Protein AF-K1RT90-F1 (afdb_monomer)

Secondary structure (DSSP, 8-state):
-HHHHHHHHHHHHHHHHTT-GGGTTS-GGGS-HHHHHHHHHHHHHTT--S----SSTTTSS-HHHHHHHHHHHHHH-S-----------

Foldseek 3Di:
DPPPVVLVVLLCVLCVLLVQPVCPVPDPVPDDQQSVVSVVVSVVPSVVDPDDDDDPLCPRHPPSNSVSSVVVNVVPDPDPDDDDCPDDD

pLDDT: mean 73.5, std 17.67, range [39.06, 95.12]

Sequence (89 aa):
NIDISIAEKRLNDIAGFLGITDVLSKFPAQMSGGQKQRVAAARSLISDPDIILADEPTGALDQKAARLLMEKVTGSQSITRTYNFNGYA

Organism: NCBI:txid408170

Radius of gyration: 14.6 Å; Cα contacts (8 Å, |Δi|>4): 40; chains: 1; bounding box: 26×40×39 Å

Mean predicted aligned error: 10.09 Å

Nearest PDB structures (foldseek):
  2r6g-assembly1_A  TM=7.885E-01  e=2.534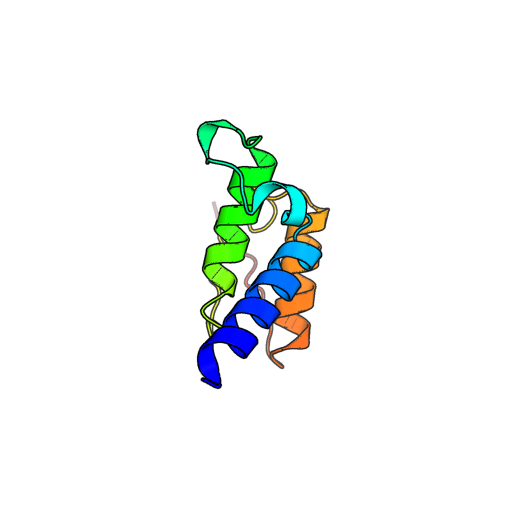E-02  Escherichia coli K-12
  5lj7-assembly1_A  TM=7.807E-01  e=4.994E-02  Aggregatibacter actinomycetemcomitans
  4yer-assembly1_A  TM=7.674E-01  e=1.042E-01  Thermotoga maritima MSB8

InterPro domains:
  IPR003439 ABC transporter-like, ATP-binding domain [PF00005] (8-58)
  IPR027417 P-loop containing nucleoside triphosphate hydrolase [G3DSA:3.40.50.300] (2-83)
  IPR027417 P-loop containing nucleoside triphosphate hydrolase [SSF52540] (5-75)
  IPR050093 ABC Transporter, Small Molecule Importer [PTHR42781] (7-74)

Solvent-accessible surface area (backbone atoms only — not comparable to full-atom values): 5701 Å² total; per-residue (Å²): 130,70,66,62,61,53,52,52,49,51,50,50,54,48,26,57,70,54,73,41,62,91,46,74,88,52,58,78,90,78,48,54,73,67,54,52,42,43,50,54,53,45,62,60,54,72,74,65,59,95,70,84,89,67,84,62,62,51,77,74,30,59,67,66,54,29,52,46,55,49,52,57,52,53,74,73,41,100,70,80,78,84,78,81,81,76,77,77,131

Structure (mmCIF, N/CA/C/O backbone):
data_AF-K1RT90-F1
#
_entry.id   AF-K1RT90-F1
#
loop_
_atom_site.group_PDB
_atom_site.id
_atom_site.type_symbol
_atom_site.label_atom_id
_atom_site.label_alt_id
_atom_site.label_comp_id
_atom_site.label_asym_id
_atom_site.label_entity_id
_atom_si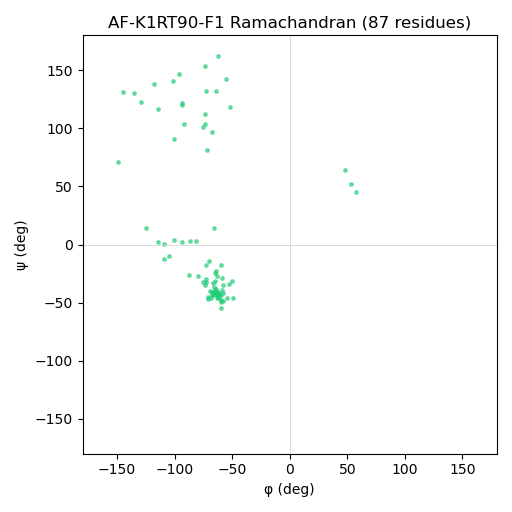te.label_seq_id
_atom_site.pdbx_PDB_ins_code
_atom_site.Cartn_x
_atom_site.Cartn_y
_atom_site.Cartn_z
_atom_site.occupancy
_atom_site.B_iso_or_equiv
_atom_site.auth_seq_id
_atom_site.auth_comp_id
_atom_site.auth_asym_id
_atom_site.auth_atom_id
_atom_site.pdbx_PDB_model_num
ATOM 1 N N . ASN A 1 1 ? 7.464 14.972 -19.129 1.00 54.62 1 ASN A N 1
ATOM 2 C CA . ASN A 1 1 ? 6.102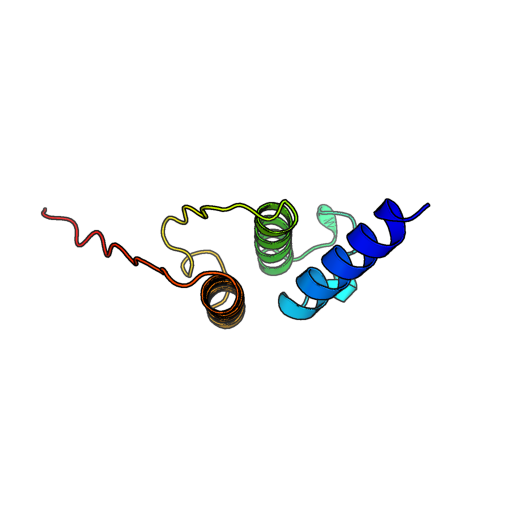 14.793 -18.577 1.00 54.62 1 ASN A CA 1
ATOM 3 C C . ASN A 1 1 ? 5.658 13.324 -18.479 1.00 54.62 1 ASN A C 1
ATOM 5 O O . ASN A 1 1 ? 4.509 13.084 -18.148 1.00 54.62 1 ASN A O 1
ATOM 9 N N . ILE A 1 2 ? 6.530 12.344 -18.772 1.00 57.72 2 ILE A N 1
ATOM 10 C CA . ILE A 1 2 ? 6.173 10.911 -18.846 1.00 57.72 2 ILE A CA 1
ATOM 11 C C . ILE A 1 2 ? 6.278 10.219 -17.469 1.00 57.72 2 ILE A C 1
ATOM 13 O O . ILE A 1 2 ? 5.528 9.291 -17.201 1.00 57.72 2 ILE A O 1
ATOM 17 N N . ASP A 1 3 ? 7.124 10.718 -16.562 1.00 71.12 3 ASP A N 1
ATOM 18 C CA . ASP A 1 3 ? 7.353 10.090 -15.248 1.00 71.12 3 ASP A CA 1
ATOM 19 C C . ASP A 1 3 ? 6.206 10.239 -14.236 1.00 71.12 3 ASP A C 1
ATOM 21 O O . ASP A 1 3 ? 5.970 9.336 -13.437 1.00 71.12 3 ASP A O 1
ATOM 25 N N . ILE A 1 4 ? 5.458 11.349 -14.264 1.00 82.62 4 ILE A N 1
ATOM 26 C CA . ILE A 1 4 ? 4.418 11.611 -13.251 1.00 82.62 4 ILE A CA 1
ATOM 27 C C . ILE A 1 4 ? 3.221 10.676 -13.439 1.00 82.62 4 ILE A C 1
ATOM 29 O O . ILE A 1 4 ? 2.762 10.071 -12.475 1.00 82.62 4 ILE A O 1
ATOM 33 N N . SER A 1 5 ? 2.752 10.493 -14.677 1.00 86.75 5 SER A N 1
ATOM 34 C CA . SER A 1 5 ? 1.603 9.622 -14.951 1.00 86.75 5 SER A CA 1
ATOM 35 C C . SER A 1 5 ? 1.906 8.151 -14.658 1.00 86.75 5 SER A C 1
ATOM 37 O O . SER A 1 5 ? 1.029 7.418 -14.201 1.00 86.75 5 SER A O 1
ATOM 39 N N . ILE A 1 6 ? 3.153 7.716 -14.871 1.00 85.69 6 ILE A N 1
ATOM 40 C CA . ILE A 1 6 ? 3.604 6.360 -14.537 1.00 85.69 6 ILE A CA 1
ATOM 41 C C . ILE A 1 6 ? 3.638 6.172 -13.016 1.00 85.69 6 ILE A C 1
ATOM 43 O O . ILE A 1 6 ? 3.115 5.174 -12.514 1.00 85.69 6 ILE A O 1
ATOM 47 N N . ALA A 1 7 ? 4.196 7.135 -12.276 1.00 84.25 7 ALA A N 1
ATOM 48 C CA . ALA A 1 7 ? 4.248 7.092 -10.817 1.00 84.25 7 ALA A CA 1
ATOM 49 C C . ALA A 1 7 ? 2.845 7.116 -10.188 1.00 84.25 7 ALA A C 1
ATOM 51 O O . ALA A 1 7 ? 2.553 6.310 -9.304 1.00 84.25 7 ALA A O 1
ATOM 52 N N . GLU A 1 8 ? 1.953 7.979 -10.678 1.00 89.56 8 GLU A N 1
ATOM 53 C CA . GLU A 1 8 ? 0.559 8.045 -10.230 1.00 89.56 8 GLU A CA 1
ATOM 54 C C . GLU A 1 8 ? -0.195 6.752 -10.526 1.00 89.56 8 GLU A C 1
ATOM 56 O O . GLU A 1 8 ? -0.911 6.240 -9.663 1.00 89.56 8 GLU A O 1
ATOM 61 N N . LYS A 1 9 ? -0.022 6.179 -11.722 1.00 89.56 9 LYS A N 1
ATOM 62 C CA . LYS A 1 9 ? -0.630 4.891 -12.060 1.00 89.56 9 LYS A CA 1
ATOM 63 C C . LYS A 1 9 ? -0.152 3.800 -11.102 1.00 89.56 9 LYS A C 1
ATOM 65 O O . LYS A 1 9 ? -0.970 3.072 -10.550 1.00 89.56 9 LYS A O 1
ATOM 70 N N . ARG A 1 10 ? 1.157 3.719 -10.858 1.00 86.69 10 ARG A N 1
ATOM 71 C CA . ARG A 1 10 ? 1.752 2.732 -9.948 1.00 86.69 10 ARG A CA 1
ATOM 72 C C . ARG A 1 10 ? 1.251 2.898 -8.513 1.00 86.69 10 ARG A C 1
ATOM 74 O O . ARG A 1 10 ? 0.913 1.905 -7.871 1.00 86.69 10 ARG A O 1
ATOM 81 N N . LEU A 1 11 ? 1.176 4.135 -8.024 1.00 90.69 11 LEU A N 1
ATOM 82 C CA . LEU A 1 11 ? 0.618 4.448 -6.711 1.00 90.69 11 LEU A CA 1
ATOM 83 C C . LEU A 1 11 ? -0.827 3.956 -6.601 1.00 90.69 11 LEU A C 1
ATOM 85 O O . LEU A 1 11 ? -1.160 3.275 -5.634 1.00 90.69 11 LEU A O 1
ATOM 89 N N . ASN A 1 12 ? -1.666 4.267 -7.591 1.00 91.88 12 ASN A N 1
ATOM 90 C CA . ASN A 1 12 ? -3.066 3.851 -7.608 1.00 91.88 12 ASN A CA 1
ATOM 91 C C . ASN A 1 12 ? -3.217 2.325 -7.681 1.00 91.88 12 ASN A C 1
ATOM 93 O O . ASN A 1 12 ? -4.030 1.767 -6.944 1.00 91.88 12 ASN A O 1
ATOM 97 N N . ASP A 1 13 ? -2.402 1.648 -8.494 1.00 88.69 13 ASP A N 1
ATOM 98 C CA . ASP A 1 13 ? -2.393 0.186 -8.603 1.00 88.69 13 ASP A CA 1
ATOM 99 C C . ASP A 1 13 ? -2.061 -0.461 -7.239 1.00 88.69 13 ASP A C 1
ATOM 101 O O . ASP A 1 13 ? -2.799 -1.323 -6.760 1.00 88.69 13 ASP A O 1
ATOM 105 N N . ILE A 1 14 ? -0.997 -0.004 -6.561 1.00 88.19 14 ILE A N 1
ATOM 106 C CA . ILE A 1 14 ? -0.587 -0.512 -5.236 1.00 88.19 14 ILE A CA 1
ATOM 107 C C . ILE A 1 14 ? -1.625 -0.164 -4.159 1.00 88.19 14 ILE A C 1
ATOM 109 O O . ILE A 1 14 ? -1.948 -0.995 -3.308 1.00 88.19 14 ILE A O 1
ATOM 113 N N . ALA A 1 15 ? -2.166 1.054 -4.180 1.00 91.19 15 ALA A N 1
ATOM 114 C CA . ALA A 1 15 ? -3.144 1.502 -3.197 1.00 91.19 15 ALA A CA 1
ATOM 115 C C . ALA A 1 15 ? -4.475 0.749 -3.318 1.00 91.19 15 ALA A C 1
ATOM 117 O O . ALA A 1 15 ? -5.064 0.378 -2.299 1.00 91.19 15 ALA A O 1
ATOM 118 N N . GLY A 1 16 ? -4.937 0.501 -4.548 1.00 89.50 16 GLY A N 1
ATOM 119 C CA . GLY A 1 16 ? -6.114 -0.318 -4.833 1.00 89.50 16 GLY A CA 1
ATOM 120 C C . GLY A 1 16 ? -5.909 -1.752 -4.370 1.00 89.50 16 GLY A C 1
ATOM 121 O O . GLY A 1 16 ? -6.757 -2.311 -3.676 1.00 89.50 16 GLY A O 1
ATOM 122 N N . PHE A 1 17 ? -4.735 -2.304 -4.663 1.00 83.75 17 PHE A N 1
ATOM 123 C CA . PHE A 1 17 ? -4.359 -3.646 -4.251 1.00 83.75 17 PHE A CA 1
ATOM 124 C C . PHE A 1 17 ? -4.362 -3.840 -2.732 1.00 83.75 17 PHE A C 1
ATOM 126 O O . PHE A 1 17 ? -4.893 -4.825 -2.229 1.00 83.75 17 PHE A O 1
ATOM 133 N N . LEU A 1 18 ? -3.821 -2.878 -1.985 1.00 86.56 18 LEU A N 1
ATOM 134 C CA . LEU A 1 18 ? -3.750 -2.933 -0.524 1.00 86.56 18 LEU A CA 1
ATOM 135 C C . LEU A 1 18 ? -5.008 -2.392 0.172 1.00 86.56 18 LEU A C 1
ATOM 137 O O . LEU A 1 18 ? -5.045 -2.333 1.40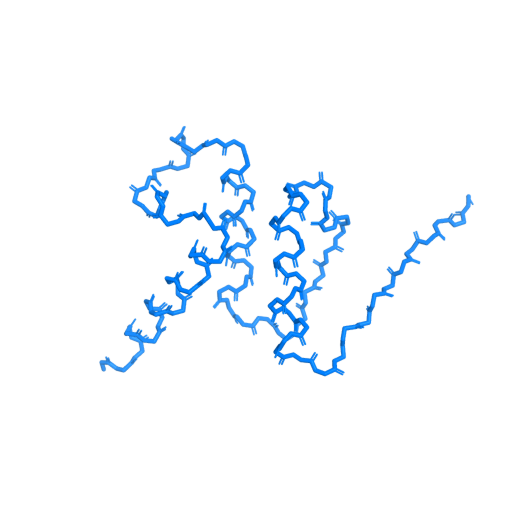1 1.00 86.56 18 LEU A O 1
ATOM 141 N N . GLY A 1 19 ? -6.042 -1.987 -0.571 1.00 89.75 19 GLY A N 1
ATOM 142 C CA . GLY A 1 19 ? -7.274 -1.445 0.008 1.00 89.75 19 GLY A CA 1
ATOM 143 C C . GLY A 1 19 ? -7.019 -0.218 0.893 1.00 89.75 19 GLY A C 1
ATOM 144 O O . GLY A 1 19 ? -7.503 -0.156 2.025 1.00 89.75 19 GLY A O 1
ATOM 145 N N . ILE A 1 20 ? -6.185 0.707 0.410 1.00 92.69 20 ILE A N 1
ATOM 146 C CA . ILE A 1 20 ? -5.801 1.955 1.097 1.00 92.69 20 ILE A CA 1
ATOM 147 C C . ILE A 1 20 ? -6.065 3.206 0.244 1.00 92.69 20 ILE A C 1
ATOM 149 O O . ILE A 1 20 ? -5.576 4.288 0.560 1.00 92.69 20 ILE A O 1
ATOM 153 N N . THR A 1 21 ? -6.837 3.090 -0.838 1.00 94.31 21 THR A N 1
ATOM 154 C CA . THR A 1 21 ? -7.199 4.236 -1.692 1.00 94.31 21 THR A CA 1
ATOM 155 C C . THR A 1 21 ? -7.918 5.337 -0.912 1.00 94.31 21 THR A C 1
ATOM 157 O O . THR A 1 21 ? -7.678 6.517 -1.152 1.00 94.31 21 THR A O 1
ATOM 160 N N . ASP A 1 22 ? -8.734 4.969 0.079 1.00 93.69 22 ASP A N 1
ATOM 161 C CA . ASP A 1 22 ? -9.495 5.897 0.920 1.00 93.69 22 ASP A CA 1
ATOM 162 C C . ASP A 1 22 ? -8.625 6.713 1.889 1.00 93.69 22 ASP A C 1
ATOM 164 O O . ASP A 1 22 ? -9.112 7.675 2.485 1.00 93.69 22 ASP A O 1
ATOM 168 N N . VAL A 1 23 ? -7.361 6.323 2.092 1.00 94.81 23 VAL A N 1
ATOM 169 C CA . VAL A 1 23 ? -6.445 6.996 3.022 1.00 94.81 23 VAL A CA 1
ATOM 170 C C . VAL A 1 23 ? -5.331 7.780 2.334 1.00 94.81 23 VAL A C 1
ATOM 172 O O . VAL A 1 23 ? -4.547 8.415 3.031 1.00 94.81 23 VAL A O 1
ATOM 175 N N . LEU A 1 24 ? -5.271 7.801 0.998 1.00 92.94 24 LEU A N 1
ATOM 176 C CA . LEU A 1 24 ? -4.226 8.518 0.250 1.00 92.94 24 LEU A CA 1
ATOM 177 C C . LEU A 1 24 ? -4.186 10.025 0.549 1.00 92.94 24 LEU A C 1
ATOM 179 O O . LEU A 1 24 ? -3.126 10.637 0.483 1.00 92.94 24 LEU A O 1
ATOM 183 N N . SER A 1 25 ? -5.328 10.611 0.913 1.00 94.06 25 SER A N 1
ATOM 184 C CA . SER A 1 25 ? -5.467 12.023 1.293 1.00 94.06 25 SER A CA 1
ATOM 185 C C . SER A 1 25 ? -5.530 12.259 2.809 1.00 94.06 25 SER A C 1
ATOM 187 O O . SER A 1 25 ? -5.739 13.392 3.243 1.00 94.06 25 SER A O 1
ATOM 189 N N . LYS A 1 26 ? -5.375 11.213 3.633 1.00 94.75 26 LYS A N 1
ATOM 190 C CA . LYS A 1 26 ? -5.470 11.299 5.099 1.00 94.75 26 LYS A CA 1
ATOM 191 C C . LYS A 1 26 ? -4.089 11.453 5.732 1.00 94.75 26 LYS A C 1
ATOM 193 O O . LYS A 1 26 ? -3.113 10.849 5.293 1.00 94.75 26 LYS A O 1
ATOM 198 N N . PHE A 1 27 ? -4.014 12.190 6.836 1.00 94.50 27 PHE A N 1
ATOM 199 C CA . PHE A 1 27 ? -2.813 12.228 7.668 1.00 94.50 27 PHE A CA 1
ATOM 200 C C . PHE A 1 27 ? -2.658 10.930 8.478 1.00 94.50 27 PHE A C 1
ATOM 202 O O . PHE A 1 27 ? -3.664 10.318 8.845 1.00 94.50 27 PHE A O 1
ATOM 209 N N . PRO A 1 28 ? -1.427 10.531 8.862 1.00 91.19 28 PRO A N 1
ATOM 210 C CA . PRO A 1 28 ? -1.197 9.314 9.645 1.00 91.19 28 PRO A CA 1
ATOM 211 C C . PRO A 1 28 ? -2.034 9.223 10.929 1.00 91.19 28 PRO A C 1
ATOM 213 O O . PRO A 1 28 ? -2.469 8.138 11.305 1.00 91.19 28 PRO A O 1
ATOM 216 N N . ALA A 1 29 ? -2.311 10.346 11.598 1.00 94.81 29 ALA A N 1
ATOM 217 C CA . ALA A 1 29 ? -3.148 10.379 12.801 1.00 94.81 29 ALA A CA 1
ATOM 218 C C . ALA A 1 29 ? -4.611 9.952 12.552 1.00 94.81 29 ALA A C 1
ATOM 220 O O . ALA A 1 29 ? -5.276 9.493 13.473 1.00 94.81 29 ALA A O 1
ATOM 221 N N . GLN A 1 30 ? -5.095 10.058 11.312 1.00 95.12 30 GLN A N 1
ATOM 222 C CA . GLN A 1 30 ? -6.467 9.738 10.902 1.00 95.12 30 GLN A CA 1
ATOM 223 C C . GLN A 1 30 ? -6.617 8.294 10.388 1.00 95.12 30 GLN A C 1
ATOM 225 O O . GLN A 1 30 ? -7.694 7.903 9.942 1.00 95.12 30 GLN A O 1
ATOM 230 N N . MET A 1 31 ? -5.537 7.508 10.409 1.00 93.25 31 MET A N 1
ATOM 231 C CA . MET A 1 31 ? -5.511 6.127 9.931 1.00 93.25 31 MET A CA 1
ATOM 232 C C . MET A 1 31 ? -5.590 5.138 11.099 1.00 93.25 31 MET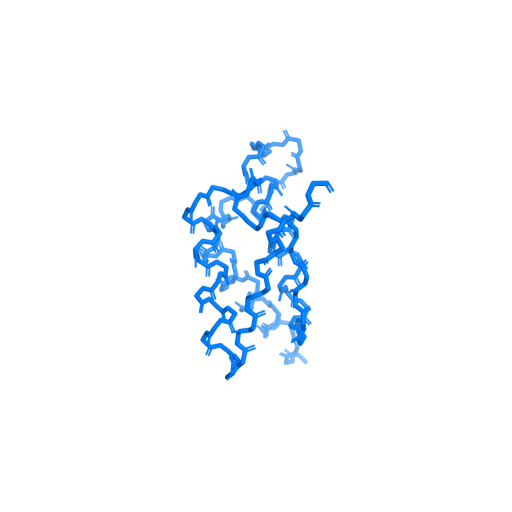 A C 1
ATOM 234 O O . MET A 1 31 ? -4.922 5.307 12.125 1.00 93.25 31 MET A O 1
ATOM 238 N N . SER A 1 32 ? -6.345 4.054 10.916 1.00 92.00 32 SER A N 1
ATOM 239 C CA . SER A 1 32 ? -6.308 2.891 11.812 1.00 92.00 32 SER A CA 1
ATOM 240 C C . SER A 1 32 ? -4.926 2.222 11.816 1.00 92.00 32 SER A C 1
ATOM 242 O O . SER A 1 32 ? -4.128 2.404 10.894 1.00 92.00 32 SER A O 1
ATOM 244 N N . GLY A 1 33 ? -4.639 1.405 12.836 1.00 89.69 33 GLY A N 1
ATOM 245 C CA . GLY A 1 33 ? -3.388 0.634 12.908 1.00 89.69 33 GLY A CA 1
ATOM 246 C C . GLY A 1 33 ? -3.151 -0.236 11.666 1.00 89.69 33 GLY A C 1
ATOM 247 O O . GLY A 1 33 ? -2.082 -0.167 11.064 1.00 89.69 33 GLY A O 1
ATOM 248 N N . GLY A 1 34 ? -4.186 -0.952 11.210 1.00 86.94 34 GLY A N 1
ATOM 249 C CA . GLY A 1 34 ? -4.116 -1.772 9.996 1.00 86.94 34 GLY A CA 1
ATOM 250 C C . GLY A 1 34 ? -3.885 -0.957 8.719 1.00 86.94 34 GLY A C 1
ATOM 251 O O . GLY A 1 34 ? -3.099 -1.355 7.864 1.00 86.94 34 GLY A O 1
ATOM 252 N N . GLN A 1 35 ? -4.501 0.225 8.594 1.00 91.25 35 GLN A N 1
ATOM 253 C CA . GLN A 1 35 ? -4.230 1.128 7.467 1.00 91.25 35 GLN A CA 1
ATOM 254 C C . GLN A 1 35 ? -2.777 1.618 7.471 1.00 91.25 35 GLN A C 1
ATOM 256 O O . GLN A 1 35 ? -2.144 1.624 6.420 1.00 91.25 35 GLN A O 1
ATOM 261 N N . LYS A 1 36 ? -2.214 1.956 8.638 1.00 90.81 36 LYS A N 1
ATOM 262 C CA . LYS A 1 36 ? -0.800 2.357 8.761 1.00 90.81 36 LYS A CA 1
ATOM 263 C C . LYS A 1 36 ? 0.152 1.243 8.327 1.00 90.81 36 LYS A C 1
ATOM 265 O O . LYS A 1 36 ? 1.111 1.515 7.611 1.00 90.81 36 LYS A O 1
ATOM 270 N N . GLN A 1 37 ? -0.129 0.001 8.715 1.00 86.88 37 GLN A N 1
ATOM 271 C CA . GLN A 1 37 ? 0.659 -1.168 8.308 1.00 86.88 37 GLN A CA 1
ATOM 272 C C . GLN A 1 37 ? 0.602 -1.383 6.791 1.00 86.88 37 GLN A C 1
ATOM 274 O O . GLN A 1 37 ? 1.639 -1.535 6.148 1.00 86.88 37 GLN A O 1
ATOM 279 N N . ARG A 1 38 ? -0.591 -1.304 6.188 1.00 87.69 38 ARG A N 1
ATOM 280 C CA . ARG A 1 38 ? -0.748 -1.421 4.729 1.00 87.69 38 ARG A CA 1
ATOM 281 C C . ARG A 1 38 ? -0.088 -0.268 3.969 1.00 87.69 38 ARG A C 1
ATOM 283 O O . ARG A 1 38 ? 0.526 -0.510 2.939 1.00 87.69 38 ARG A O 1
ATOM 290 N N . VAL A 1 39 ? -0.124 0.960 4.488 1.00 90.94 39 VAL A N 1
ATOM 291 C CA . VAL A 1 39 ? 0.625 2.098 3.920 1.00 90.94 39 VAL A CA 1
ATOM 292 C C . VAL A 1 39 ? 2.138 1.877 4.019 1.00 90.94 39 VAL A C 1
ATOM 294 O O . VAL A 1 39 ? 2.863 2.186 3.074 1.00 90.94 39 VAL A O 1
ATOM 297 N N . ALA A 1 40 ? 2.637 1.314 5.123 1.00 87.62 40 ALA A N 1
ATOM 298 C CA . ALA A 1 40 ? 4.052 0.970 5.255 1.00 87.62 40 ALA A CA 1
ATOM 299 C C . ALA A 1 40 ? 4.483 -0.087 4.221 1.00 87.62 40 ALA A C 1
ATOM 301 O O . ALA A 1 40 ? 5.526 0.074 3.591 1.00 87.62 40 ALA A O 1
ATOM 302 N N . ALA A 1 41 ? 3.649 -1.102 3.977 1.00 84.12 41 ALA A N 1
ATOM 303 C CA . ALA A 1 41 ? 3.877 -2.081 2.916 1.00 84.12 41 ALA A CA 1
ATOM 304 C C . ALA A 1 41 ? 3.795 -1.461 1.508 1.00 84.12 41 ALA A C 1
ATOM 306 O O . ALA A 1 41 ? 4.628 -1.737 0.651 1.00 84.12 41 ALA A O 1
ATOM 307 N N . ALA A 1 42 ? 2.840 -0.560 1.260 1.00 88.19 42 ALA A N 1
ATOM 308 C CA . ALA A 1 42 ? 2.749 0.166 -0.009 1.00 88.19 42 ALA A CA 1
ATOM 309 C C . ALA A 1 42 ? 4.036 0.951 -0.305 1.00 88.19 42 ALA A C 1
ATOM 311 O O . ALA A 1 42 ? 4.537 0.942 -1.429 1.00 88.19 42 ALA A O 1
ATOM 312 N N . ARG A 1 43 ? 4.601 1.594 0.725 1.00 88.38 43 ARG A N 1
ATO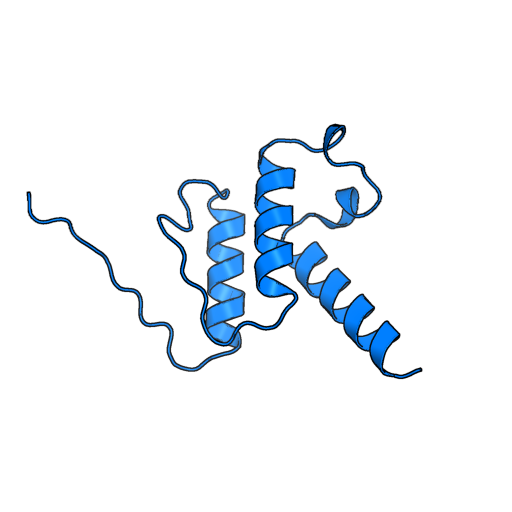M 313 C CA . ARG A 1 43 ? 5.859 2.341 0.633 1.00 88.38 43 ARG A CA 1
ATOM 314 C C . ARG A 1 43 ? 7.069 1.467 0.317 1.00 88.38 43 ARG A C 1
ATOM 316 O O . ARG A 1 43 ? 7.984 1.974 -0.321 1.00 88.38 43 ARG A O 1
ATOM 323 N N . SER A 1 44 ? 7.112 0.208 0.751 1.00 83.12 44 SER A N 1
ATOM 324 C CA . SER A 1 44 ? 8.225 -0.681 0.391 1.00 83.12 44 SER A CA 1
ATOM 325 C C . SER A 1 44 ? 8.119 -1.180 -1.052 1.00 83.12 44 SER A C 1
ATOM 327 O O . SER A 1 44 ? 9.139 -1.336 -1.712 1.00 83.12 44 SER A O 1
ATOM 329 N N . LEU A 1 45 ? 6.901 -1.359 -1.575 1.00 82.31 45 LEU A N 1
ATOM 330 C CA . LEU A 1 45 ? 6.659 -1.829 -2.946 1.00 82.31 45 LEU A CA 1
ATOM 331 C C . LEU A 1 45 ? 6.786 -0.760 -4.034 1.00 82.31 45 LEU A C 1
ATOM 333 O O . LEU A 1 45 ? 7.026 -1.082 -5.204 1.00 82.31 45 LEU A O 1
ATOM 337 N N . ILE A 1 46 ? 6.556 0.509 -3.693 1.00 84.69 46 ILE A N 1
ATOM 338 C CA . ILE A 1 46 ? 6.473 1.566 -4.706 1.00 84.69 46 ILE A CA 1
ATOM 339 C C . ILE A 1 46 ? 7.798 1.792 -5.441 1.00 84.69 46 ILE A C 1
ATOM 341 O O . ILE A 1 46 ? 7.774 2.206 -6.595 1.00 84.69 46 ILE A O 1
ATOM 345 N N . SER A 1 47 ? 8.920 1.438 -4.812 1.00 81.56 47 SER A N 1
ATOM 346 C CA . SER A 1 47 ? 10.270 1.541 -5.378 1.00 81.56 47 SER A CA 1
ATOM 347 C C . SER A 1 47 ? 10.668 0.389 -6.305 1.00 81.56 47 SER A C 1
ATOM 349 O O . SER A 1 47 ? 11.807 0.363 -6.749 1.00 81.56 47 SER A O 1
ATOM 351 N N . ASP A 1 48 ? 9.772 -0.562 -6.577 1.00 76.12 48 ASP A N 1
ATOM 352 C CA . ASP A 1 48 ? 10.075 -1.767 -7.369 1.00 76.12 48 ASP A CA 1
ATOM 353 C C . ASP A 1 48 ? 11.287 -2.563 -6.876 1.00 76.12 48 ASP A C 1
ATOM 355 O O . ASP A 1 48 ? 12.215 -2.821 -7.639 1.00 76.12 48 ASP A O 1
ATOM 359 N N . PRO A 1 49 ? 11.341 -2.919 -5.584 1.00 77.00 49 PRO A N 1
ATOM 360 C CA . PRO A 1 49 ? 12.517 -3.595 -5.073 1.00 77.00 49 PRO A CA 1
ATOM 361 C C . PRO A 1 49 ? 12.686 -4.967 -5.738 1.00 77.00 49 PRO A C 1
ATOM 363 O O . PRO A 1 49 ? 11.757 -5.776 -5.751 1.00 77.00 49 PRO A O 1
ATOM 366 N N . ASP A 1 50 ? 13.902 -5.261 -6.202 1.00 73.25 50 ASP A N 1
ATOM 367 C CA . ASP A 1 50 ? 14.248 -6.589 -6.721 1.00 73.25 50 ASP A CA 1
ATOM 368 C C . ASP A 1 50 ? 14.136 -7.676 -5.640 1.00 73.25 50 ASP A C 1
ATOM 370 O O . ASP A 1 50 ? 13.895 -8.842 -5.945 1.00 73.25 50 ASP A O 1
ATOM 374 N N . ILE A 1 51 ? 14.314 -7.295 -4.368 1.00 70.81 51 ILE A N 1
ATOM 375 C CA . ILE A 1 51 ? 14.290 -8.186 -3.205 1.00 70.81 51 ILE A CA 1
ATOM 376 C C . ILE A 1 51 ? 13.470 -7.542 -2.088 1.00 70.81 51 ILE A C 1
ATOM 378 O O . ILE A 1 51 ? 13.722 -6.406 -1.689 1.00 70.81 51 ILE A O 1
ATOM 382 N N . ILE A 1 52 ? 12.534 -8.306 -1.524 1.00 72.06 52 ILE A N 1
ATOM 383 C CA . ILE A 1 52 ? 11.780 -7.926 -0.328 1.00 72.06 52 ILE A CA 1
ATOM 384 C C . ILE A 1 52 ? 12.151 -8.887 0.793 1.00 72.06 52 ILE A C 1
ATOM 386 O O . ILE A 1 52 ? 11.880 -10.083 0.708 1.00 72.06 52 ILE A O 1
ATOM 390 N N . LEU A 1 53 ? 12.755 -8.352 1.853 1.00 69.50 53 LEU A N 1
ATOM 391 C CA . LEU A 1 53 ? 12.972 -9.080 3.095 1.00 69.50 53 LEU A CA 1
ATOM 392 C C . LEU A 1 53 ? 11.810 -8.776 4.041 1.00 69.50 53 LEU A C 1
ATOM 394 O O . LEU A 1 53 ? 11.576 -7.617 4.382 1.00 69.50 53 LEU A O 1
ATOM 398 N N . ALA A 1 54 ? 11.084 -9.810 4.450 1.00 68.94 54 ALA A N 1
ATOM 399 C CA . ALA A 1 54 ? 10.004 -9.693 5.415 1.00 68.94 54 ALA A CA 1
ATOM 400 C C . ALA A 1 54 ? 10.204 -10.732 6.516 1.00 68.94 54 ALA A C 1
ATOM 402 O O . ALA A 1 54 ? 10.290 -11.924 6.229 1.00 68.94 54 ALA A O 1
ATOM 403 N N . ASP A 1 55 ? 10.283 -10.257 7.755 1.00 60.69 55 ASP A N 1
ATOM 404 C CA . ASP A 1 55 ? 10.246 -11.092 8.951 1.00 60.69 55 ASP A CA 1
ATOM 405 C C . ASP A 1 55 ? 8.789 -11.152 9.423 1.00 60.69 55 ASP A C 1
ATOM 407 O O . ASP A 1 55 ? 8.161 -10.106 9.597 1.00 60.69 55 ASP A O 1
ATOM 411 N N . GLU A 1 56 ? 8.219 -12.355 9.508 1.00 61.56 56 GLU A N 1
ATOM 412 C CA . GLU A 1 56 ? 6.788 -12.585 9.772 1.00 61.56 56 GLU A CA 1
ATOM 413 C C . GLU A 1 56 ? 5.844 -11.730 8.882 1.00 61.56 56 GLU A C 1
ATOM 415 O O . GLU A 1 56 ? 5.083 -10.891 9.383 1.00 61.56 56 GLU A O 1
ATOM 420 N N . PRO A 1 57 ? 5.832 -11.927 7.542 1.00 57.03 57 PRO A N 1
ATOM 421 C CA . PRO A 1 57 ? 5.117 -11.066 6.581 1.00 57.03 57 PRO A CA 1
ATOM 422 C C . PRO A 1 57 ? 3.599 -10.975 6.812 1.00 57.03 57 PRO A C 1
ATOM 424 O O . PRO A 1 57 ? 2.937 -10.073 6.300 1.00 57.03 57 PRO A O 1
ATOM 427 N N . THR A 1 58 ? 3.046 -11.920 7.570 1.00 60.28 58 THR A N 1
ATOM 428 C CA . THR A 1 58 ? 1.633 -12.028 7.948 1.00 60.28 58 THR A CA 1
ATOM 429 C C . THR A 1 58 ? 1.362 -11.632 9.400 1.00 60.28 58 THR A C 1
ATOM 431 O O . THR A 1 58 ? 0.204 -11.545 9.789 1.00 60.28 58 THR A O 1
ATOM 434 N N . GLY A 1 59 ? 2.393 -11.436 10.230 1.00 55.97 59 GLY A N 1
ATOM 435 C CA . GLY A 1 59 ? 2.232 -11.219 11.673 1.00 55.97 59 GLY A CA 1
ATOM 436 C C . GLY A 1 59 ? 1.680 -9.834 12.013 1.00 55.97 59 GLY A C 1
ATOM 437 O O . GLY A 1 59 ? 0.884 -9.682 12.936 1.00 55.97 59 GLY A O 1
ATOM 438 N N . ALA A 1 60 ? 2.062 -8.825 11.225 1.00 57.78 60 ALA A N 1
ATOM 439 C CA . ALA A 1 60 ? 1.632 -7.436 11.389 1.00 57.78 60 ALA A CA 1
ATOM 440 C C . ALA A 1 60 ? 0.772 -6.916 10.225 1.00 57.78 60 ALA A C 1
ATOM 442 O O . ALA A 1 60 ? 0.410 -5.750 10.212 1.00 57.78 60 ALA A O 1
ATOM 443 N N . LEU A 1 61 ? 0.456 -7.738 9.230 1.00 59.72 61 LEU A N 1
ATOM 444 C CA . LEU A 1 61 ? -0.442 -7.393 8.129 1.00 59.72 61 LEU A CA 1
ATOM 445 C C . LEU A 1 61 ? -1.628 -8.341 8.199 1.00 59.72 61 LEU A C 1
ATOM 447 O O . LEU A 1 61 ? -1.448 -9.528 8.445 1.00 59.72 61 LEU A O 1
ATOM 451 N N . ASP A 1 62 ? -2.844 -7.837 7.985 1.00 65.69 62 ASP A N 1
ATOM 452 C CA . ASP A 1 62 ? -4.000 -8.730 7.932 1.00 65.69 62 ASP A CA 1
ATOM 453 C C . ASP A 1 62 ? -3.755 -9.826 6.870 1.00 65.69 62 ASP A C 1
ATOM 455 O O . ASP A 1 62 ? -3.140 -9.562 5.831 1.00 65.69 62 ASP A O 1
ATOM 459 N N . GLN A 1 63 ? -4.195 -11.063 7.135 1.00 60.28 63 GLN A N 1
ATOM 460 C CA . GLN A 1 63 ? -3.918 -12.230 6.281 1.00 60.28 63 GLN A CA 1
ATOM 461 C C . GLN A 1 63 ? -4.241 -11.991 4.797 1.00 60.28 63 GLN A C 1
ATOM 463 O O . GLN A 1 63 ? -3.570 -12.536 3.919 1.00 60.28 63 GLN A O 1
ATOM 468 N N . LYS A 1 64 ? -5.244 -11.157 4.498 1.00 62.62 64 LYS A N 1
ATOM 469 C CA . LYS A 1 64 ? -5.615 -10.765 3.139 1.00 62.62 64 LYS A CA 1
ATOM 470 C C . LYS A 1 64 ? -4.561 -9.845 2.528 1.00 62.62 64 LYS A C 1
ATOM 472 O O . LYS A 1 64 ? -4.136 -10.098 1.407 1.00 62.62 64 LYS A O 1
ATOM 477 N N . ALA A 1 65 ? -4.106 -8.825 3.255 1.00 63.53 65 ALA A N 1
ATOM 478 C CA . ALA A 1 65 ? -3.061 -7.909 2.796 1.00 63.53 65 ALA A CA 1
ATOM 479 C C . ALA A 1 65 ? -1.721 -8.622 2.558 1.00 63.53 65 ALA A C 1
ATOM 481 O O . ALA A 1 65 ? -1.072 -8.378 1.546 1.00 63.53 65 ALA A O 1
ATOM 482 N N . ALA A 1 66 ? -1.336 -9.543 3.442 1.00 65.75 66 ALA A N 1
ATOM 483 C CA . ALA A 1 66 ? -0.114 -10.331 3.287 1.00 65.75 66 ALA A CA 1
ATOM 484 C C . ALA A 1 66 ? -0.179 -11.287 2.083 1.00 65.75 66 ALA A C 1
ATOM 486 O O . ALA A 1 66 ? 0.760 -11.359 1.291 1.00 65.75 66 ALA A O 1
ATOM 487 N N . ARG A 1 67 ? -1.314 -11.975 1.895 1.00 65.62 67 ARG A N 1
ATOM 488 C CA . ARG A 1 67 ? -1.546 -12.838 0.727 1.00 65.62 67 ARG A CA 1
ATOM 489 C C . ARG A 1 67 ? -1.505 -12.052 -0.579 1.00 65.62 67 ARG A C 1
ATOM 491 O O . ARG A 1 67 ? -0.902 -12.512 -1.542 1.00 65.62 67 ARG A O 1
ATOM 498 N N . LEU A 1 68 ? -2.125 -10.874 -0.592 1.00 65.19 68 LEU A N 1
ATOM 499 C CA . LEU A 1 68 ? -2.075 -9.965 -1.728 1.00 65.19 68 LEU A CA 1
ATOM 500 C C . LEU A 1 68 ? -0.612 -9.582 -2.003 1.00 65.19 68 LEU A C 1
ATOM 502 O O . LEU A 1 68 ? -0.105 -9.857 -3.083 1.00 65.19 68 LEU A O 1
ATOM 506 N N . LEU A 1 69 ? 0.136 -9.067 -1.025 1.00 67.19 69 LEU A N 1
ATOM 507 C CA . LEU A 1 69 ? 1.562 -8.751 -1.216 1.00 67.19 69 LEU A CA 1
ATOM 508 C C . LEU A 1 69 ? 2.355 -9.905 -1.850 1.00 67.19 69 LEU A C 1
ATOM 510 O O . LEU A 1 69 ? 3.076 -9.674 -2.819 1.00 67.19 69 LEU A O 1
ATOM 514 N N . MET A 1 70 ? 2.169 -11.137 -1.370 1.00 65.94 70 MET A N 1
ATOM 515 C CA . MET A 1 70 ? 2.806 -12.318 -1.962 1.00 65.94 70 MET A CA 1
ATOM 516 C C . MET A 1 70 ? 2.391 -12.542 -3.422 1.00 65.94 70 MET A C 1
ATOM 518 O O . MET A 1 70 ? 3.257 -12.736 -4.265 1.00 65.94 70 MET A O 1
ATOM 522 N N . GLU A 1 71 ? 1.102 -12.455 -3.757 1.00 67.19 71 GLU A N 1
ATOM 523 C CA . GLU A 1 71 ? 0.610 -12.630 -5.132 1.00 67.19 71 GLU A CA 1
ATOM 524 C C . GLU A 1 71 ? 1.232 -11.620 -6.108 1.00 67.19 71 GLU A C 1
ATOM 526 O O . GLU A 1 71 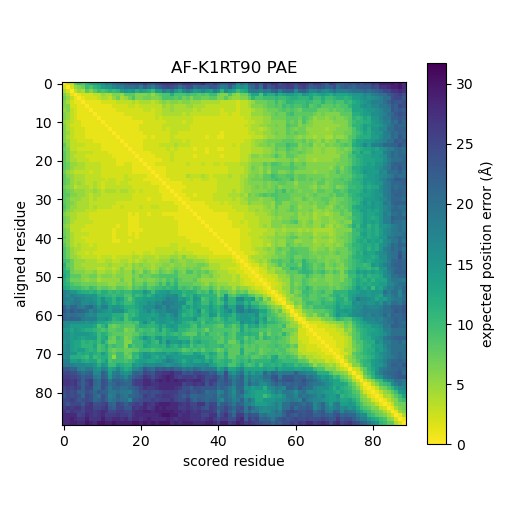? 1.620 -11.984 -7.221 1.00 67.19 71 GLU A O 1
ATOM 531 N N . LYS A 1 72 ? 1.407 -10.361 -5.685 1.00 67.12 72 LYS A N 1
ATOM 532 C CA . LYS A 1 72 ? 2.037 -9.338 -6.530 1.00 67.12 72 LYS A CA 1
ATOM 533 C C . LYS A 1 72 ? 3.531 -9.591 -6.736 1.00 67.12 72 LYS A C 1
ATOM 535 O O . LYS A 1 72 ? 4.022 -9.403 -7.846 1.00 67.12 72 LYS A O 1
ATOM 540 N N . VAL A 1 73 ? 4.233 -10.026 -5.691 1.00 64.88 73 VAL A N 1
ATOM 541 C CA . VAL A 1 73 ? 5.665 -10.359 -5.753 1.00 64.88 73 VAL A CA 1
ATOM 542 C C . VAL A 1 73 ? 5.896 -11.596 -6.624 1.00 64.88 73 VAL A C 1
ATOM 544 O O . VAL A 1 73 ? 6.769 -11.589 -7.489 1.00 64.88 73 VAL A O 1
ATOM 547 N N . THR A 1 74 ? 5.067 -12.631 -6.479 1.00 62.31 74 THR A N 1
ATOM 548 C CA . THR A 1 74 ? 5.173 -13.869 -7.263 1.00 62.31 74 THR A CA 1
ATOM 549 C C . THR A 1 74 ? 4.737 -13.683 -8.721 1.00 62.31 74 THR A C 1
ATOM 551 O O . THR A 1 74 ? 5.285 -14.333 -9.605 1.00 62.31 74 THR A O 1
ATOM 554 N N . GLY A 1 75 ? 3.807 -12.764 -9.007 1.00 56.88 75 GLY A N 1
ATOM 555 C CA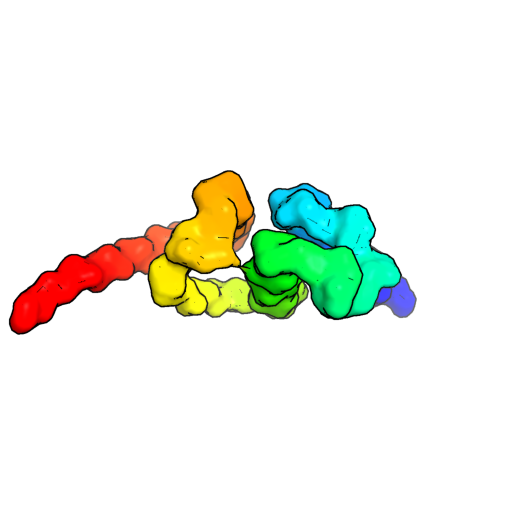 . GLY A 1 75 ? 3.399 -12.426 -10.376 1.00 56.88 75 GLY A CA 1
ATOM 556 C C . GLY A 1 75 ? 4.433 -11.620 -11.176 1.00 56.88 75 GLY A C 1
ATOM 557 O O . GLY A 1 75 ? 4.334 -11.570 -12.401 1.00 56.88 75 GLY A O 1
ATOM 558 N N . SER A 1 76 ? 5.416 -10.999 -10.509 1.00 52.16 76 SER A N 1
ATOM 559 C CA . SER A 1 76 ? 6.439 -10.151 -11.143 1.00 52.16 76 SER A CA 1
ATOM 560 C C . SER A 1 76 ? 7.852 -10.752 -11.169 1.00 52.16 76 SER A C 1
ATOM 562 O O . SER A 1 76 ? 8.672 -10.249 -11.933 1.00 52.16 76 SER A O 1
ATOM 564 N N . GLN A 1 77 ? 8.157 -11.829 -10.431 1.00 41.34 77 GLN A N 1
ATOM 565 C CA . GLN A 1 77 ? 9.469 -12.489 -10.499 1.00 41.34 77 GLN A CA 1
ATOM 566 C C . GLN A 1 77 ? 9.407 -14.015 -10.332 1.00 41.34 77 GLN A C 1
ATOM 568 O O . GLN A 1 77 ? 8.863 -14.549 -9.366 1.00 41.34 77 GLN A O 1
ATOM 573 N N . SER A 1 78 ? 10.075 -14.717 -11.250 1.00 39.06 78 SER A N 1
ATOM 574 C CA . SER A 1 78 ? 10.168 -16.178 -11.383 1.00 39.06 78 SER A CA 1
ATOM 575 C C . SER A 1 78 ? 10.892 -16.925 -10.247 1.00 39.06 78 SER A C 1
ATOM 577 O O . SER A 1 78 ? 11.244 -18.088 -10.428 1.00 39.06 78 SER A O 1
ATOM 579 N N . ILE A 1 79 ? 11.159 -16.315 -9.084 1.00 46.19 79 ILE A N 1
ATOM 580 C CA . ILE A 1 79 ? 11.893 -16.982 -7.994 1.00 46.19 79 ILE A CA 1
ATOM 581 C C . ILE A 1 79 ? 11.451 -16.467 -6.612 1.00 46.19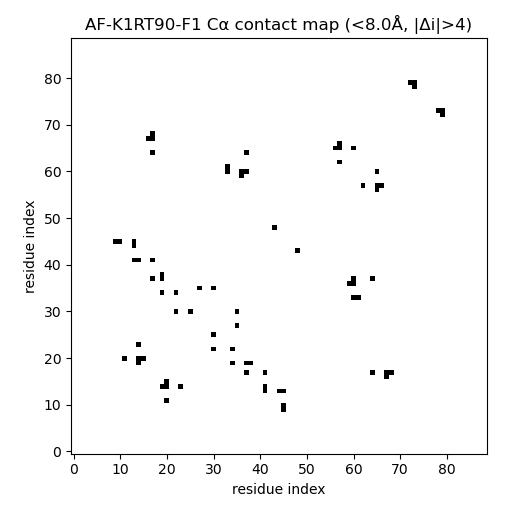 79 ILE A C 1
ATOM 583 O O . ILE A 1 79 ? 12.187 -15.784 -5.908 1.00 46.19 79 ILE A O 1
ATOM 587 N N . THR A 1 80 ? 10.237 -16.812 -6.175 1.00 44.78 80 THR A N 1
ATOM 588 C CA . THR A 1 80 ? 9.868 -16.673 -4.753 1.00 44.78 80 THR A CA 1
ATOM 589 C C . THR A 1 80 ? 10.552 -17.797 -3.967 1.00 44.78 80 THR A C 1
ATOM 591 O O . THR A 1 80 ? 10.113 -18.945 -4.013 1.00 44.78 80 THR A O 1
ATOM 594 N N . ARG A 1 81 ? 11.664 -17.501 -3.280 1.00 43.38 81 ARG A N 1
ATOM 595 C CA . ARG A 1 81 ? 12.355 -18.463 -2.406 1.00 43.38 81 ARG A CA 1
ATOM 596 C C . ARG A 1 81 ? 11.988 -18.174 -0.949 1.00 43.38 81 ARG A C 1
ATOM 598 O O . ARG A 1 81 ? 12.628 -17.365 -0.287 1.00 43.38 81 ARG A O 1
ATOM 605 N N . THR A 1 82 ? 10.931 -18.821 -0.467 1.00 46.44 82 THR A N 1
ATOM 606 C CA . THR A 1 82 ? 10.512 -18.746 0.939 1.00 46.44 82 THR A CA 1
ATOM 607 C C . THR A 1 82 ? 11.482 -19.553 1.800 1.00 46.44 82 THR A C 1
ATOM 609 O O . THR A 1 82 ? 11.530 -20.778 1.694 1.00 46.44 82 THR A O 1
ATOM 612 N N . TYR A 1 83 ? 12.261 -18.883 2.649 1.00 41.56 83 TYR A N 1
ATOM 613 C CA . TYR A 1 83 ? 13.031 -19.540 3.705 1.00 41.56 83 TYR A CA 1
ATOM 614 C C . TYR A 1 83 ? 12.182 -19.555 4.978 1.00 41.56 83 TYR A C 1
ATOM 616 O O . TYR A 1 83 ? 12.054 -18.535 5.647 1.00 41.56 83 TYR A O 1
ATOM 624 N N . ASN A 1 84 ? 11.597 -20.707 5.315 1.00 42.41 84 ASN A N 1
ATOM 625 C CA . ASN A 1 84 ? 11.051 -20.918 6.654 1.00 42.41 84 ASN A CA 1
ATOM 626 C C . ASN A 1 84 ? 12.230 -21.114 7.610 1.00 42.41 84 ASN A C 1
ATOM 628 O O . ASN A 1 84 ? 12.846 -22.183 7.623 1.00 42.41 84 ASN A O 1
ATOM 632 N N . PHE A 1 85 ? 12.552 -20.091 8.402 1.00 44.69 85 PHE A N 1
ATOM 633 C CA . PHE A 1 85 ? 13.419 -20.253 9.565 1.00 44.69 85 PHE A CA 1
ATOM 634 C C . PHE A 1 85 ? 12.636 -21.003 10.647 1.00 44.69 85 PHE A C 1
ATOM 636 O O . PHE A 1 85 ? 12.091 -20.420 11.576 1.00 44.69 85 PHE A O 1
ATOM 643 N N . ASN A 1 86 ? 12.576 -22.329 10.517 1.00 41.06 86 ASN A N 1
ATOM 644 C CA . ASN A 1 86 ? 12.276 -23.183 11.656 1.00 41.06 86 ASN A CA 1
ATOM 645 C C . ASN A 1 86 ? 13.470 -23.076 12.606 1.00 41.06 86 ASN A C 1
ATOM 647 O O . ASN A 1 86 ? 14.503 -23.709 12.387 1.00 41.06 86 ASN A O 1
ATOM 651 N N . GLY A 1 87 ? 13.337 -22.204 13.607 1.00 39.78 87 GLY A N 1
ATOM 652 C CA . GLY A 1 87 ? 14.306 -22.043 14.678 1.00 39.78 87 GLY A CA 1
ATOM 653 C C . GLY A 1 87 ? 14.615 -23.392 15.320 1.00 39.78 87 GLY A C 1
ATOM 654 O O . GLY A 1 87 ? 13.730 -24.052 15.865 1.00 39.78 87 GLY A O 1
ATOM 655 N N . TYR A 1 88 ? 15.879 -23.800 15.236 1.00 41.75 88 TYR A N 1
ATOM 656 C CA . TYR A 1 88 ? 16.433 -24.744 16.192 1.00 41.75 88 TYR A CA 1
ATOM 657 C C . TYR A 1 88 ? 16.614 -23.998 17.517 1.00 41.75 88 TYR A C 1
ATOM 659 O O . TYR A 1 88 ? 17.074 -22.855 17.520 1.00 41.75 88 TYR A O 1
ATOM 667 N N . ALA A 1 89 ? 16.145 -24.660 18.575 1.00 44.62 89 ALA A N 1
ATOM 668 C CA . ALA A 1 89 ? 16.110 -24.235 19.971 1.00 44.62 89 ALA A CA 1
ATOM 669 C C . ALA A 1 89 ? 17.418 -23.628 20.502 1.00 44.62 89 ALA A C 1
ATOM 671 O O . ALA A 1 89 ? 18.502 -24.075 20.061 1.00 44.62 89 ALA A O 1
#